Protein AF-A0A3D1M0S9-F1 (afdb_monomer_lite)

Foldseek 3Di:
DDDADPLRDDQVLLVVLVVCCCVVDDVPDDLPPPFQWDQFPQWRKIWHWDWDADPNFTKIFIDIDDDDPDVLVQLQQLLVQCVVRRVWDDPDSRMTGHPSRDDDVVSSSSSNVRSRCVPVVVVVVVVVVVVPDPPPPPPPPPDD

Sequence (144 aa):
NQAKFDCGLIHNRPVRFLLSQAVGKDPEYTTSAASMEIKDSKSDLLIRAEGIDKDNIRCYQISATGEARNPAMRLRMIVAGFSKYGEMDKIGDQEVAFECRRNHDGLLRILLPYSRNVSSVETMMQAESMRGQMTTSTLGFSQT

Structure (mmCIF, N/CA/C/O backbone):
data_AF-A0A3D1M0S9-F1
#
_entry.id   AF-A0A3D1M0S9-F1
#
loop_
_atom_site.group_PDB
_atom_site.id
_atom_site.type_symbol
_atom_site.label_atom_id
_atom_site.label_alt_id
_atom_site.label_comp_id
_atom_site.label_asym_id
_atom_site.label_entity_id
_atom_site.label_seq_id
_atom_site.pdbx_PDB_ins_code
_atom_site.Cartn_x
_atom_site.Cartn_y
_atom_site.Cartn_z
_atom_site.occupancy
_atom_site.B_iso_or_equiv
_atom_site.auth_seq_id
_atom_site.auth_comp_id
_atom_site.auth_asym_id
_atom_site.auth_atom_id
_atom_site.pdbx_PDB_model_num
ATOM 1 N N . ASN A 1 1 ? 12.421 8.212 -25.528 1.00 48.97 1 ASN A N 1
ATOM 2 C CA . ASN A 1 1 ? 12.829 7.618 -24.237 1.00 48.97 1 ASN A CA 1
ATOM 3 C C . ASN A 1 1 ? 11.635 7.548 -23.307 1.00 48.97 1 ASN A C 1
ATOM 5 O O . ASN A 1 1 ? 11.207 8.579 -22.814 1.00 48.97 1 ASN A O 1
ATOM 9 N N . GLN A 1 2 ? 11.054 6.361 -23.133 1.00 62.84 2 GLN A N 1
ATOM 10 C CA . GLN A 1 2 ? 10.029 6.105 -22.117 1.00 62.84 2 GLN A CA 1
ATOM 11 C C . GLN A 1 2 ? 10.656 5.176 -21.079 1.00 62.84 2 GLN A C 1
ATOM 13 O O . GLN A 1 2 ? 11.217 4.150 -21.462 1.00 62.84 2 GLN A O 1
ATOM 18 N N . ALA A 1 3 ? 10.589 5.538 -19.799 1.00 70.06 3 ALA A N 1
ATOM 19 C CA . ALA A 1 3 ? 10.935 4.610 -18.731 1.00 70.06 3 ALA A CA 1
ATOM 20 C C . ALA A 1 3 ? 9.887 3.489 -18.715 1.00 70.06 3 ALA A C 1
ATOM 22 O O . ALA A 1 3 ? 8.686 3.760 -18.737 1.00 70.06 3 ALA A O 1
ATOM 23 N N . LYS A 1 4 ? 10.342 2.238 -18.727 1.00 70.25 4 LYS A N 1
ATOM 24 C CA . LYS A 1 4 ? 9.489 1.052 -18.632 1.00 70.25 4 LYS A CA 1
ATOM 25 C C . LYS A 1 4 ? 10.033 0.172 -17.523 1.00 70.25 4 LYS A C 1
ATOM 27 O O . LYS A 1 4 ? 11.247 0.051 -17.388 1.00 70.25 4 LYS A O 1
ATOM 32 N N . PHE A 1 5 ? 9.140 -0.426 -16.747 1.00 83.12 5 PHE A N 1
ATOM 33 C CA . PHE A 1 5 ? 9.527 -1.496 -15.840 1.00 83.12 5 PHE A CA 1
ATOM 34 C C . PHE A 1 5 ? 9.788 -2.778 -16.637 1.00 83.12 5 PHE A C 1
ATOM 36 O O . PHE A 1 5 ? 9.270 -2.944 -17.744 1.00 83.12 5 PHE A O 1
ATOM 43 N N . ASP A 1 6 ? 10.511 -3.727 -16.042 1.00 82.81 6 ASP A N 1
ATOM 44 C CA . ASP A 1 6 ? 10.791 -5.039 -16.649 1.00 82.81 6 ASP A CA 1
ATOM 45 C C . ASP A 1 6 ? 9.514 -5.840 -16.958 1.00 82.81 6 ASP A C 1
ATOM 47 O O . ASP A 1 6 ? 9.507 -6.745 -17.795 1.00 82.81 6 ASP A O 1
ATOM 51 N N . CYS A 1 7 ? 8.402 -5.498 -16.297 1.00 87.19 7 CYS A N 1
ATOM 52 C CA . CYS A 1 7 ? 7.069 -6.033 -16.571 1.00 87.19 7 CYS A CA 1
ATOM 53 C C . CYS A 1 7 ? 6.434 -5.510 -17.871 1.00 87.19 7 CYS A C 1
ATOM 55 O O . CYS A 1 7 ? 5.410 -6.038 -18.293 1.00 87.19 7 CYS A O 1
ATOM 57 N N . GLY A 1 8 ? 7.024 -4.497 -18.511 1.00 83.19 8 GLY A N 1
ATOM 58 C CA . GLY A 1 8 ? 6.516 -3.859 -19.726 1.00 83.19 8 GLY A CA 1
ATOM 59 C C . GLY A 1 8 ? 5.432 -2.802 -19.489 1.00 83.19 8 GLY A C 1
ATOM 60 O O . GLY A 1 8 ? 5.095 -2.075 -20.425 1.00 83.19 8 GLY A O 1
ATOM 61 N N . LEU A 1 9 ? 4.922 -2.672 -18.259 1.00 84.50 9 LEU A N 1
ATOM 62 C CA . LEU A 1 9 ? 3.958 -1.644 -17.859 1.00 84.50 9 LEU A CA 1
ATOM 63 C C . LEU A 1 9 ? 4.662 -0.440 -17.223 1.00 84.50 9 LEU A C 1
ATOM 65 O O . LEU A 1 9 ? 5.793 -0.537 -16.756 1.00 84.50 9 LEU A O 1
ATOM 69 N N . ILE A 1 10 ? 3.983 0.710 -17.214 1.00 83.94 10 ILE A N 1
ATOM 70 C CA . ILE A 1 10 ? 4.481 1.944 -16.585 1.00 83.94 10 ILE A CA 1
ATOM 71 C C . ILE A 1 10 ? 3.996 2.072 -15.137 1.00 83.94 10 ILE A C 1
ATOM 73 O O . ILE A 1 10 ? 4.678 2.706 -14.350 1.00 83.94 10 ILE A O 1
ATOM 77 N N . HIS A 1 11 ? 2.849 1.488 -14.765 1.00 87.81 11 HIS A N 1
ATOM 78 C CA . HIS A 1 11 ? 2.207 1.726 -13.460 1.00 87.81 11 HIS A CA 1
ATOM 79 C C . HIS A 1 11 ? 1.993 3.231 -13.203 1.00 87.81 11 HIS A C 1
ATOM 81 O O . HIS A 1 11 ? 2.621 3.840 -12.333 1.00 87.81 11 HIS A O 1
ATOM 87 N N . ASN A 1 12 ? 1.130 3.854 -14.015 1.00 85.94 12 ASN A N 1
ATOM 88 C CA . ASN A 1 12 ? 1.024 5.312 -14.135 1.00 85.94 12 ASN A CA 1
ATOM 89 C C . ASN A 1 12 ? 0.761 6.011 -12.796 1.00 85.94 12 ASN A C 1
ATOM 91 O O . ASN A 1 12 ? 1.433 6.997 -12.486 1.00 85.94 12 ASN A O 1
ATOM 95 N N . ARG A 1 13 ? -0.198 5.534 -11.991 1.00 86.56 13 ARG A N 1
ATOM 96 C CA . ARG A 1 13 ? -0.470 6.149 -10.680 1.00 86.56 13 ARG A CA 1
ATOM 97 C C . ARG A 1 13 ? 0.685 5.966 -9.691 1.00 86.56 13 ARG A C 1
ATOM 99 O O . ARG A 1 13 ? 1.132 6.988 -9.170 1.00 86.56 13 ARG A O 1
ATOM 106 N N . PRO A 1 14 ? 1.227 4.752 -9.461 1.00 87.44 14 PRO A N 1
ATOM 107 C CA . PRO A 1 14 ? 2.425 4.578 -8.636 1.00 87.44 14 PRO A CA 1
ATOM 108 C C . PRO A 1 14 ? 3.601 5.476 -9.042 1.00 87.44 14 PRO A C 1
ATOM 110 O O . PRO A 1 14 ? 4.232 6.093 -8.183 1.00 87.44 14 PRO A O 1
ATOM 113 N N . VAL A 1 15 ? 3.857 5.627 -10.345 1.00 87.94 15 VAL A N 1
ATOM 114 C CA . VAL A 1 15 ? 4.929 6.498 -10.853 1.00 87.94 15 VAL A CA 1
ATOM 115 C C . VAL A 1 15 ? 4.661 7.975 -10.574 1.00 87.94 15 VAL A C 1
ATOM 117 O O . VAL A 1 15 ? 5.596 8.706 -10.255 1.00 87.94 15 VAL A O 1
ATOM 120 N N . ARG A 1 16 ? 3.408 8.440 -10.619 1.00 86.31 16 ARG A N 1
ATOM 121 C CA . ARG A 1 16 ? 3.082 9.824 -10.226 1.00 86.31 16 ARG A CA 1
ATOM 122 C C . ARG A 1 16 ? 3.432 10.100 -8.768 1.00 86.31 16 ARG A C 1
ATOM 124 O O . ARG A 1 16 ? 3.987 11.155 -8.477 1.00 86.31 16 ARG A O 1
ATOM 131 N N . PHE A 1 17 ? 3.169 9.152 -7.868 1.00 85.62 17 PHE A N 1
ATOM 132 C CA . PHE A 1 17 ? 3.570 9.286 -6.466 1.00 85.62 17 PHE A CA 1
ATOM 133 C C . PHE A 1 17 ? 5.089 9.308 -6.304 1.00 85.62 17 PHE A C 1
ATOM 135 O O . PHE A 1 17 ? 5.600 10.149 -5.568 1.00 85.62 17 PHE A O 1
ATOM 142 N N . LEU A 1 18 ? 5.809 8.448 -7.030 1.00 84.69 18 LEU A N 1
ATOM 143 C CA . LEU A 1 18 ? 7.273 8.470 -7.062 1.00 84.69 18 LEU A CA 1
ATOM 144 C C . LEU A 1 18 ? 7.804 9.838 -7.512 1.00 84.69 18 LEU A C 1
ATOM 146 O O . LEU A 1 18 ? 8.663 10.410 -6.849 1.00 84.69 18 LEU A O 1
ATOM 150 N N . LEU A 1 19 ? 7.269 10.381 -8.609 1.00 84.75 19 LEU A N 1
ATOM 151 C CA . LEU A 1 19 ? 7.673 11.686 -9.132 1.00 84.75 19 LEU A CA 1
ATOM 152 C C . LEU A 1 19 ? 7.362 12.811 -8.141 1.00 84.75 19 LEU A C 1
ATOM 154 O O . LEU A 1 19 ? 8.228 13.641 -7.890 1.00 84.75 19 LEU A O 1
ATOM 158 N N . SER A 1 20 ? 6.169 12.812 -7.538 1.00 83.69 20 SER A N 1
ATOM 159 C CA . SER A 1 20 ? 5.763 13.801 -6.529 1.00 83.69 20 SER A CA 1
ATOM 160 C C . SER A 1 20 ? 6.691 13.780 -5.306 1.00 83.69 20 SER A C 1
ATOM 162 O O . SER A 1 20 ? 7.095 14.835 -4.816 1.00 83.69 20 SER A O 1
ATOM 164 N N . GLN A 1 21 ? 7.113 12.591 -4.851 1.00 81.06 21 GLN A N 1
ATOM 165 C CA . GLN A 1 21 ? 8.134 12.474 -3.805 1.00 81.06 21 GLN A CA 1
ATOM 166 C C . GLN A 1 21 ? 9.490 13.004 -4.273 1.00 81.06 21 GLN A C 1
ATOM 168 O O . GLN A 1 21 ? 10.091 13.798 -3.560 1.00 81.06 21 GLN A O 1
ATOM 173 N N . ALA A 1 22 ? 9.948 12.618 -5.464 1.00 81.44 22 ALA A N 1
ATOM 174 C CA . ALA A 1 22 ? 11.261 13.001 -5.978 1.00 81.44 22 ALA A CA 1
ATOM 175 C C . ALA A 1 22 ? 11.423 14.517 -6.179 1.00 81.44 22 ALA A C 1
ATOM 177 O O . ALA A 1 22 ? 12.512 15.041 -5.975 1.00 81.44 22 ALA A O 1
ATOM 178 N N . VAL A 1 23 ? 10.359 15.228 -6.568 1.00 84.31 23 VAL A N 1
ATOM 179 C CA . VAL A 1 23 ? 10.407 16.689 -6.776 1.00 84.31 23 VAL A CA 1
ATOM 180 C C . VAL A 1 23 ? 10.044 17.494 -5.529 1.00 84.31 23 VAL A C 1
ATOM 182 O O . VAL A 1 23 ? 10.396 18.665 -5.433 1.00 84.31 23 VAL A O 1
ATOM 185 N N . GLY A 1 24 ? 9.281 16.901 -4.607 1.00 80.62 24 GLY A N 1
ATOM 186 C CA . GLY A 1 24 ? 8.728 17.597 -3.445 1.00 80.62 24 GLY A CA 1
ATOM 187 C C . GLY A 1 24 ? 9.454 17.326 -2.128 1.00 80.62 24 GLY A C 1
ATOM 188 O O . GLY A 1 24 ? 9.145 17.976 -1.129 1.00 80.62 24 GLY A O 1
ATOM 189 N N . LYS A 1 25 ? 10.362 16.348 -2.085 1.00 81.44 25 LYS A N 1
ATOM 190 C CA . LYS A 1 25 ? 11.137 15.986 -0.892 1.00 81.44 25 LYS A CA 1
ATOM 191 C C . LYS A 1 25 ? 12.595 16.406 -1.038 1.00 81.44 25 LYS A C 1
ATOM 193 O O . LYS A 1 25 ? 13.075 16.656 -2.137 1.00 81.44 25 LYS A O 1
ATOM 198 N N . ASP A 1 26 ? 13.268 16.493 0.106 1.00 82.31 26 ASP A N 1
ATOM 199 C CA . ASP A 1 26 ? 14.708 16.726 0.172 1.00 82.31 26 ASP A CA 1
ATOM 200 C C . ASP A 1 26 ? 15.465 15.645 -0.634 1.00 82.31 26 ASP A C 1
ATOM 202 O O . ASP A 1 26 ? 15.044 14.488 -0.596 1.00 82.31 26 ASP A O 1
ATOM 206 N N . PRO A 1 27 ? 16.548 15.961 -1.364 1.00 75.50 27 PRO A N 1
ATOM 207 C CA . PRO A 1 27 ? 17.335 14.960 -2.090 1.00 75.50 27 PRO A CA 1
ATOM 208 C C . PRO A 1 27 ? 17.892 13.829 -1.212 1.00 75.50 27 PRO A C 1
ATOM 210 O O . PRO A 1 27 ? 18.079 12.716 -1.702 1.00 75.50 27 PRO A O 1
ATOM 213 N N . GLU A 1 28 ? 18.127 14.086 0.078 1.00 78.56 28 GLU A N 1
ATOM 214 C CA . GLU A 1 28 ? 18.543 13.076 1.060 1.00 78.56 28 GLU A CA 1
ATOM 215 C C . GLU A 1 28 ? 17.352 12.323 1.678 1.00 78.56 28 GLU A C 1
ATOM 217 O O . GLU A 1 28 ? 17.529 11.441 2.525 1.00 78.56 28 GLU A O 1
ATOM 222 N N . TYR A 1 29 ? 16.119 12.629 1.257 1.00 71.38 29 TYR A N 1
ATOM 223 C CA . TYR A 1 29 ? 14.929 11.911 1.691 1.00 71.38 29 TYR A CA 1
ATOM 224 C C . TYR A 1 29 ? 14.990 10.461 1.224 1.00 71.38 29 TYR A C 1
ATOM 226 O O . TYR A 1 29 ? 14.705 10.115 0.076 1.00 71.38 29 TYR A O 1
ATOM 234 N N . THR A 1 30 ? 15.295 9.581 2.167 1.00 64.00 30 THR A N 1
ATOM 235 C CA . THR A 1 30 ? 15.119 8.149 1.980 1.00 64.00 30 THR A CA 1
ATOM 236 C C . THR A 1 30 ? 13.717 7.768 2.432 1.00 64.00 30 THR A C 1
ATOM 238 O O . THR A 1 30 ? 13.200 8.244 3.448 1.00 64.00 30 THR A O 1
ATOM 241 N N . THR A 1 31 ? 13.065 6.889 1.675 1.00 61.12 31 THR A N 1
ATOM 242 C CA . THR A 1 31 ? 11.872 6.233 2.201 1.00 61.12 31 THR A CA 1
ATOM 243 C C . THR A 1 31 ? 12.322 5.371 3.379 1.00 61.12 31 THR A C 1
ATOM 245 O O . THR A 1 31 ? 13.053 4.402 3.202 1.00 61.12 31 THR A O 1
ATOM 248 N N . SER A 1 32 ? 11.869 5.700 4.594 1.00 55.75 32 SER A N 1
ATOM 249 C CA . SER A 1 32 ? 12.171 4.921 5.809 1.00 55.75 32 SER A CA 1
ATOM 250 C C . SER A 1 32 ? 11.659 3.473 5.741 1.00 55.75 32 SER A C 1
ATOM 252 O O . SER A 1 32 ? 11.934 2.669 6.624 1.00 55.75 32 SER A O 1
ATOM 254 N N . ALA A 1 33 ? 10.912 3.139 4.685 1.00 55.81 33 ALA A N 1
ATOM 255 C CA . ALA A 1 33 ? 10.354 1.834 4.384 1.00 55.81 33 ALA A CA 1
ATOM 256 C C . ALA A 1 33 ? 11.396 0.852 3.803 1.00 55.81 33 ALA A C 1
ATOM 258 O O . ALA A 1 33 ? 11.125 0.152 2.824 1.00 55.81 33 ALA A O 1
ATOM 259 N N . ALA A 1 34 ? 12.600 0.782 4.385 1.00 57.75 34 ALA A N 1
ATOM 260 C CA . ALA A 1 34 ? 13.503 -0.341 4.115 1.00 57.75 34 ALA A CA 1
ATOM 261 C C . ALA A 1 34 ? 12.805 -1.669 4.477 1.00 57.75 34 ALA A C 1
ATOM 263 O O . ALA A 1 34 ? 12.866 -2.640 3.720 1.00 57.75 34 ALA A O 1
ATOM 264 N N . SER A 1 35 ? 12.045 -1.660 5.577 1.00 67.50 35 SER A N 1
ATOM 265 C CA . SER A 1 35 ? 10.961 -2.597 5.862 1.00 67.50 35 SER A CA 1
ATOM 266 C C . SER A 1 35 ? 9.663 -2.111 5.204 1.00 67.50 35 SER A C 1
ATO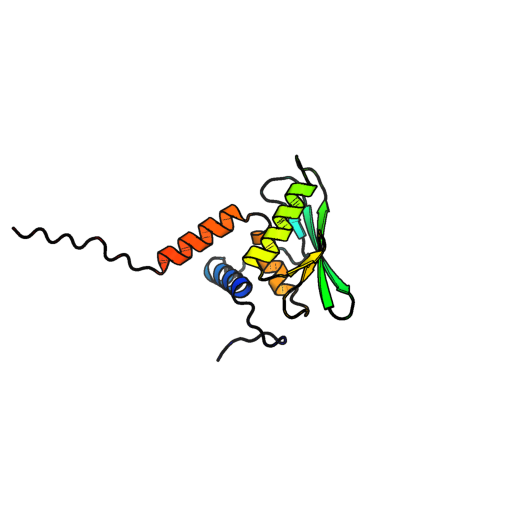M 268 O O . SER A 1 35 ? 9.358 -0.922 5.210 1.00 67.50 35 SER A O 1
ATOM 270 N N . MET A 1 36 ? 8.865 -3.015 4.629 1.00 88.38 36 MET A N 1
ATOM 271 C CA . MET A 1 36 ? 7.519 -2.701 4.121 1.00 88.38 36 MET A CA 1
ATOM 272 C C . MET A 1 36 ? 6.535 -2.496 5.289 1.00 88.38 36 MET A C 1
ATOM 274 O O . MET A 1 36 ? 5.538 -3.198 5.416 1.00 88.38 36 MET A O 1
ATOM 278 N N . GLU A 1 37 ? 6.847 -1.562 6.182 1.00 91.06 37 GLU A N 1
ATOM 279 C CA . GLU A 1 37 ? 6.135 -1.328 7.430 1.00 91.06 37 GLU A CA 1
ATOM 280 C C . GLU A 1 37 ? 5.998 0.173 7.709 1.00 91.06 37 GLU A C 1
ATOM 282 O O . GLU A 1 37 ? 6.905 0.962 7.432 1.00 91.06 37 GLU A O 1
ATOM 287 N N . ILE A 1 38 ? 4.844 0.593 8.231 1.00 90.56 38 ILE A N 1
ATOM 288 C CA . ILE A 1 38 ? 4.577 1.989 8.577 1.00 90.56 38 ILE A CA 1
ATOM 289 C C . ILE A 1 38 ? 3.555 2.104 9.713 1.00 90.56 38 ILE A C 1
ATOM 291 O O . ILE A 1 38 ? 2.562 1.379 9.747 1.00 90.56 38 ILE A O 1
ATOM 295 N N . LYS A 1 39 ? 3.739 3.075 10.616 1.00 91.19 39 LYS A N 1
ATOM 296 C CA . LYS A 1 39 ? 2.697 3.445 11.588 1.00 91.19 39 LYS A CA 1
ATOM 297 C C . LYS A 1 39 ? 1.475 4.015 10.862 1.00 91.19 39 LYS A C 1
ATOM 299 O O . LYS A 1 39 ? 1.617 4.763 9.896 1.00 91.19 39 LYS A O 1
ATOM 304 N N . ASP A 1 40 ? 0.271 3.718 11.317 1.00 91.56 40 ASP A N 1
ATOM 305 C CA . ASP A 1 40 ? -0.938 4.327 10.790 1.00 91.56 40 ASP A CA 1
ATOM 306 C C . ASP A 1 40 ? -1.021 5.826 11.136 1.00 91.56 40 ASP A C 1
ATOM 308 O O . ASP A 1 40 ? -0.517 6.291 12.153 1.00 91.56 40 ASP A O 1
ATOM 312 N N . SER A 1 41 ? -1.664 6.616 10.276 1.00 87.56 41 SER A N 1
ATOM 313 C CA . SER A 1 41 ? -1.810 8.061 10.499 1.00 87.56 41 SER A CA 1
ATOM 314 C C . SER A 1 41 ? -3.011 8.429 11.375 1.00 87.56 41 SER A C 1
ATOM 316 O O . SER A 1 41 ? -3.156 9.595 11.729 1.00 87.56 41 SER A O 1
ATOM 318 N N . LYS A 1 42 ? -3.925 7.486 11.645 1.00 87.06 42 LYS A N 1
ATOM 319 C CA . LYS A 1 42 ? -5.197 7.728 12.355 1.00 87.06 42 LYS A CA 1
ATOM 320 C C . LYS A 1 42 ? -5.406 6.788 13.553 1.00 87.06 42 LYS A C 1
ATOM 322 O O . LYS A 1 42 ? -6.475 6.814 14.155 1.00 87.06 42 LYS A O 1
ATOM 327 N N . SER A 1 43 ? -4.429 5.939 13.862 1.00 90.06 43 SER A N 1
ATOM 328 C CA . SER A 1 43 ? -4.459 4.971 14.962 1.00 90.06 43 SER A CA 1
ATOM 329 C C . SER A 1 43 ? -3.039 4.546 15.341 1.00 90.06 43 SER A C 1
ATOM 331 O O . SER A 1 43 ? -2.082 4.925 14.664 1.00 90.06 43 SER A O 1
ATOM 333 N N . ASP A 1 44 ? -2.907 3.736 16.390 1.00 92.81 44 ASP A N 1
ATOM 334 C CA . ASP A 1 44 ? -1.630 3.157 16.815 1.00 92.81 44 ASP A CA 1
ATOM 335 C C . ASP A 1 44 ? -1.329 1.813 16.138 1.00 92.81 44 ASP A C 1
ATOM 337 O O . ASP A 1 44 ? -0.471 1.057 16.588 1.00 92.81 44 ASP A O 1
ATOM 341 N N . LEU A 1 45 ? -2.004 1.524 15.022 1.00 93.69 45 LEU A N 1
ATOM 342 C CA . LEU A 1 45 ? -1.694 0.357 14.211 1.00 93.69 45 LEU A CA 1
ATOM 343 C C . LEU A 1 45 ? -0.335 0.508 13.528 1.00 93.69 45 LEU A C 1
ATOM 345 O O . LEU A 1 45 ? -0.025 1.542 12.939 1.00 93.69 45 LEU A O 1
ATOM 349 N N . LEU A 1 46 ? 0.435 -0.567 13.534 1.00 93.56 46 LEU A N 1
ATOM 350 C CA . LEU A 1 46 ? 1.599 -0.777 12.695 1.00 93.56 46 LEU A CA 1
ATOM 351 C C . LEU A 1 46 ? 1.163 -1.617 11.496 1.00 93.56 46 LEU A C 1
ATOM 353 O O . LEU A 1 46 ? 0.730 -2.757 11.646 1.00 93.56 46 LEU A O 1
ATOM 357 N N . ILE A 1 47 ? 1.210 -1.022 10.310 1.00 93.50 47 ILE A N 1
ATOM 358 C CA . ILE A 1 47 ? 0.788 -1.643 9.056 1.00 93.50 47 ILE A CA 1
ATOM 359 C C . ILE A 1 47 ? 2.016 -2.264 8.413 1.00 93.50 47 ILE A C 1
ATOM 361 O O . ILE A 1 47 ? 2.999 -1.561 8.185 1.00 93.50 47 ILE A O 1
ATOM 365 N N . ARG A 1 48 ? 1.935 -3.541 8.052 1.00 94.00 48 ARG A N 1
ATOM 366 C CA . ARG A 1 48 ? 2.995 -4.263 7.354 1.00 94.00 48 ARG A CA 1
ATOM 367 C C . ARG A 1 48 ? 2.468 -4.856 6.057 1.00 94.00 48 ARG A C 1
ATOM 369 O O . ARG A 1 48 ? 1.367 -5.397 6.020 1.00 94.00 48 ARG A O 1
ATOM 376 N N . ALA A 1 49 ? 3.261 -4.762 5.001 1.00 94.25 49 ALA A N 1
ATOM 377 C CA . ALA A 1 49 ? 3.037 -5.462 3.751 1.00 94.25 49 ALA A CA 1
ATOM 378 C C . ALA A 1 49 ? 4.136 -6.511 3.552 1.00 94.25 49 ALA A C 1
ATOM 380 O O . ALA A 1 49 ? 5.310 -6.250 3.803 1.00 94.25 49 ALA A O 1
ATOM 381 N N . GLU A 1 50 ? 3.765 -7.706 3.118 1.00 94.12 50 GLU A N 1
ATOM 382 C CA . GLU A 1 50 ? 4.698 -8.801 2.876 1.00 94.12 50 GLU A CA 1
ATOM 383 C C . GLU A 1 50 ? 4.454 -9.395 1.495 1.00 94.12 50 GLU A C 1
ATOM 385 O O . GLU A 1 50 ? 3.328 -9.754 1.157 1.00 94.12 50 GLU A O 1
ATOM 390 N N . GLY A 1 51 ? 5.511 -9.462 0.684 1.00 93.50 51 GLY A N 1
ATOM 391 C CA . GLY A 1 51 ? 5.446 -10.065 -0.639 1.00 93.50 51 GLY A CA 1
ATOM 392 C C . GLY A 1 51 ? 5.434 -11.588 -0.539 1.00 93.50 51 GLY A C 1
ATOM 393 O O . GLY A 1 51 ? 6.387 -12.182 -0.041 1.00 93.50 51 GLY A O 1
ATOM 394 N N . ILE A 1 52 ? 4.375 -12.197 -1.052 1.00 94.06 52 ILE A N 1
ATOM 395 C CA . ILE A 1 52 ? 4.124 -13.636 -1.071 1.00 94.06 52 ILE A CA 1
ATOM 396 C C . ILE A 1 52 ? 3.940 -14.107 -2.516 1.00 94.06 52 ILE A C 1
ATOM 398 O O . ILE A 1 52 ? 3.307 -13.432 -3.329 1.00 94.06 52 ILE A O 1
ATOM 402 N N . ASP A 1 53 ? 4.494 -15.272 -2.840 1.00 93.38 53 ASP A N 1
ATOM 403 C CA . ASP A 1 53 ? 4.300 -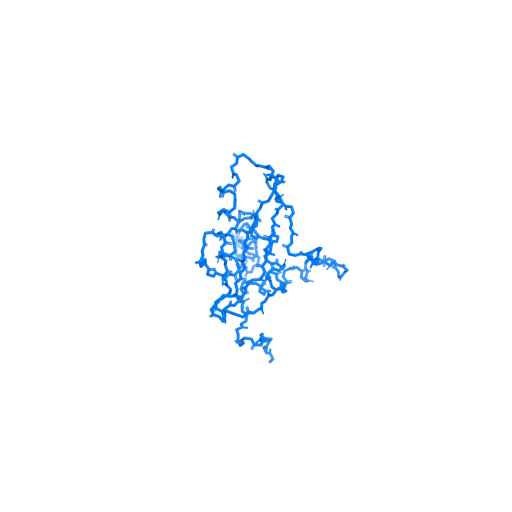15.907 -4.144 1.00 93.38 53 ASP A CA 1
ATOM 404 C C . ASP A 1 53 ? 3.182 -16.949 -4.026 1.00 93.38 53 ASP A C 1
ATOM 406 O O . ASP A 1 53 ? 3.268 -17.874 -3.217 1.00 93.38 53 ASP A O 1
ATOM 410 N N . LYS A 1 54 ? 2.120 -16.790 -4.820 1.00 90.25 54 LYS A N 1
ATOM 411 C CA . LYS A 1 54 ? 0.986 -17.723 -4.905 1.00 90.25 54 LYS A CA 1
ATOM 412 C C . LYS A 1 54 ? 0.704 -18.021 -6.367 1.00 90.25 54 LYS A C 1
ATOM 414 O O . LYS A 1 54 ? 0.553 -17.086 -7.140 1.00 90.25 54 LYS A O 1
ATOM 419 N N . ASP A 1 55 ? 0.639 -19.292 -6.756 1.00 88.12 55 ASP A N 1
ATOM 420 C CA . ASP A 1 55 ? 0.271 -19.706 -8.121 1.00 88.12 55 ASP A CA 1
ATOM 421 C C . ASP A 1 55 ? 1.044 -18.959 -9.235 1.00 88.12 55 ASP A C 1
ATOM 423 O O . ASP A 1 55 ? 0.462 -18.486 -10.210 1.00 88.12 55 ASP A O 1
ATOM 427 N N . ASN A 1 56 ? 2.370 -18.813 -9.081 1.00 87.88 56 ASN A N 1
ATOM 428 C CA . ASN A 1 56 ? 3.254 -18.035 -9.973 1.00 87.88 56 ASN A CA 1
ATOM 429 C C . ASN A 1 56 ? 2.938 -16.528 -10.084 1.00 87.88 56 ASN A C 1
ATOM 431 O O . ASN A 1 56 ? 3.421 -15.849 -10.992 1.00 87.88 56 ASN A O 1
ATOM 435 N N . ILE A 1 57 ? 2.161 -15.983 -9.154 1.00 91.56 57 ILE A N 1
ATOM 436 C CA . ILE A 1 57 ? 1.825 -14.565 -9.057 1.00 91.56 57 ILE A CA 1
ATOM 437 C C . ILE A 1 57 ? 2.484 -13.988 -7.807 1.00 91.56 57 ILE A C 1
ATOM 439 O O . ILE A 1 57 ? 2.355 -14.536 -6.709 1.00 91.56 57 ILE A O 1
ATOM 443 N N . ARG A 1 58 ? 3.127 -12.826 -7.957 1.00 94.38 58 ARG A N 1
ATOM 444 C CA . ARG A 1 58 ? 3.533 -12.020 -6.807 1.00 94.38 58 ARG A CA 1
ATOM 445 C C . ARG A 1 58 ? 2.325 -11.272 -6.259 1.00 94.38 58 ARG A C 1
ATOM 447 O O . ARG A 1 58 ? 1.705 -10.473 -6.966 1.00 94.38 58 ARG A O 1
ATOM 454 N N . CYS A 1 59 ? 2.031 -11.492 -4.989 1.00 95.19 59 CYS A N 1
ATOM 455 C CA . CYS A 1 59 ? 1.013 -10.768 -4.246 1.00 95.19 59 CYS A CA 1
ATOM 456 C C . CYS A 1 59 ? 1.571 -10.208 -2.940 1.00 95.19 59 CYS A C 1
ATOM 458 O O . CYS A 1 59 ? 2.688 -10.518 -2.535 1.00 95.19 59 CYS A O 1
ATOM 460 N N . TYR A 1 60 ? 0.805 -9.327 -2.312 1.00 95.94 60 TYR A N 1
ATOM 461 C CA . TYR A 1 60 ? 1.194 -8.627 -1.100 1.00 95.94 60 TYR A CA 1
ATOM 462 C C . TYR A 1 60 ? 0.125 -8.812 -0.035 1.00 95.94 60 TYR A C 1
ATOM 464 O O . TYR A 1 60 ? -1.004 -8.340 -0.190 1.00 95.94 60 TYR A O 1
ATOM 472 N N . GLN A 1 61 ? 0.502 -9.483 1.048 1.00 96.00 61 GLN A N 1
ATOM 473 C CA . GLN A 1 61 ? -0.308 -9.632 2.248 1.00 96.00 61 GLN A CA 1
ATOM 474 C C . GLN A 1 61 ? -0.172 -8.371 3.101 1.00 96.00 61 GLN A C 1
ATOM 476 O O . GLN A 1 61 ? 0.935 -7.987 3.474 1.00 96.00 61 GLN A O 1
ATOM 481 N N . ILE A 1 62 ? -1.292 -7.745 3.442 1.00 95.88 62 ILE A N 1
ATOM 482 C CA . ILE A 1 62 ? -1.360 -6.557 4.289 1.00 95.88 62 ILE A CA 1
ATOM 483 C C . ILE A 1 62 ? -1.837 -6.975 5.674 1.00 95.88 62 ILE A C 1
ATOM 485 O O . ILE A 1 62 ? -2.944 -7.480 5.836 1.00 95.88 62 ILE A O 1
ATOM 489 N N . SER A 1 63 ? -1.024 -6.730 6.691 1.00 94.31 63 SER A N 1
ATOM 490 C CA . SER A 1 63 ? -1.368 -6.974 8.088 1.00 94.31 63 SER A CA 1
ATOM 491 C C . SER A 1 63 ? -1.288 -5.683 8.897 1.00 94.31 63 SER A C 1
ATOM 493 O O . SER A 1 63 ? -0.643 -4.709 8.503 1.00 94.31 63 SER A O 1
ATOM 495 N N . ALA A 1 64 ? -1.993 -5.659 10.025 1.00 93.12 64 ALA A N 1
ATOM 496 C CA . ALA A 1 64 ? -1.931 -4.562 10.978 1.00 93.12 64 ALA A CA 1
ATOM 497 C C . ALA A 1 64 ? -1.889 -5.115 12.405 1.00 93.12 64 ALA A C 1
ATOM 499 O O . ALA A 1 64 ? -2.709 -5.962 12.761 1.00 93.12 64 ALA A O 1
ATOM 500 N N . THR A 1 65 ? -0.953 -4.627 13.214 1.00 92.94 65 THR A N 1
ATOM 501 C CA . THR A 1 65 ? -0.797 -4.981 14.634 1.00 92.94 65 THR A CA 1
ATOM 502 C C . THR A 1 65 ? -0.907 -3.731 15.505 1.00 92.94 65 THR A C 1
ATOM 504 O O . THR A 1 65 ? -0.608 -2.635 15.045 1.00 92.94 65 THR A O 1
ATOM 507 N N . GLY A 1 66 ? -1.361 -3.863 16.754 1.00 92.44 66 GLY A N 1
ATOM 508 C CA . GLY A 1 66 ? -1.559 -2.732 17.673 1.00 92.44 66 GLY A CA 1
ATOM 509 C C . GLY A 1 66 ? -3.031 -2.380 17.899 1.00 92.44 66 GLY A C 1
ATOM 510 O O . GLY A 1 66 ? -3.919 -3.204 17.671 1.00 92.44 66 GLY A O 1
ATOM 511 N N . GLU A 1 67 ? -3.290 -1.153 18.355 1.00 88.56 67 GLU A N 1
ATOM 512 C CA . GLU A 1 67 ? -4.616 -0.731 18.818 1.00 88.56 67 GLU A CA 1
ATOM 513 C C . GLU A 1 67 ? -5.305 0.268 17.876 1.00 88.56 67 GLU A C 1
ATOM 515 O O . GLU A 1 67 ? -4.729 1.249 17.399 1.00 88.56 67 GLU A O 1
ATOM 520 N N . ALA A 1 68 ? -6.596 0.033 17.636 1.00 91.75 68 ALA A N 1
ATOM 521 C CA . ALA A 1 68 ? -7.495 0.974 16.980 1.00 91.75 68 ALA A CA 1
ATOM 522 C C . ALA A 1 68 ? -8.935 0.742 17.441 1.00 91.75 68 ALA A C 1
ATOM 524 O O . ALA A 1 68 ? -9.311 -0.368 17.809 1.00 91.75 68 ALA A O 1
ATOM 525 N N . ARG A 1 69 ? -9.787 1.766 17.307 1.00 89.00 69 ARG A N 1
ATOM 526 C CA . ARG A 1 69 ? -11.229 1.661 17.601 1.00 89.00 69 ARG A CA 1
ATOM 527 C C . ARG A 1 69 ? -11.934 0.567 16.785 1.00 89.00 69 ARG A C 1
ATOM 529 O O . ARG A 1 69 ? -12.879 -0.044 17.266 1.00 89.00 69 ARG A O 1
ATOM 536 N N . ASN A 1 70 ? -11.514 0.355 15.535 1.00 92.31 70 ASN A N 1
ATOM 537 C CA . ASN A 1 70 ? -12.012 -0.723 14.676 1.00 92.31 70 ASN A CA 1
ATOM 538 C C . ASN A 1 70 ? -10.906 -1.179 13.700 1.00 92.31 70 ASN A C 1
ATOM 540 O O . ASN A 1 70 ? -10.849 -0.686 12.566 1.00 92.31 70 ASN A O 1
ATOM 544 N N . PRO A 1 71 ? -10.013 -2.096 14.123 1.00 90.38 71 PRO A N 1
ATOM 545 C CA . PRO A 1 71 ? -8.855 -2.508 13.327 1.00 90.38 71 PRO A CA 1
ATOM 546 C C . PRO A 1 71 ? -9.244 -3.148 11.990 1.00 90.38 71 PRO A C 1
ATOM 548 O O . PRO A 1 71 ? -8.653 -2.838 10.959 1.00 90.38 71 PRO A O 1
ATOM 551 N N . ALA A 1 72 ? -10.297 -3.971 11.972 1.00 90.56 72 ALA A N 1
ATOM 552 C CA . ALA A 1 72 ? -10.759 -4.653 10.762 1.00 90.56 72 ALA A CA 1
ATOM 553 C C . ALA A 1 72 ? -11.306 -3.678 9.705 1.00 90.56 72 ALA A C 1
ATOM 555 O O . ALA A 1 72 ? -11.036 -3.814 8.511 1.00 90.56 72 ALA A O 1
ATOM 556 N N . MET A 1 73 ? -12.081 -2.669 10.117 1.00 91.19 73 MET A N 1
ATOM 557 C CA . MET A 1 73 ? -12.519 -1.604 9.207 1.00 91.19 73 MET A CA 1
ATOM 558 C C . MET A 1 73 ? -11.324 -0.789 8.710 1.00 91.19 73 MET A C 1
ATOM 560 O O . MET A 1 73 ? -11.228 -0.519 7.512 1.00 91.19 73 MET A O 1
ATOM 564 N N . ARG A 1 74 ? -10.380 -0.467 9.602 1.00 91.75 74 ARG A N 1
ATOM 565 C CA . ARG A 1 74 ? -9.191 0.303 9.242 1.00 91.75 74 ARG A CA 1
ATOM 566 C C . ARG A 1 74 ? -8.326 -0.417 8.208 1.00 91.75 74 ARG A C 1
ATOM 568 O O . ARG A 1 74 ? -7.954 0.198 7.211 1.00 91.75 74 ARG A O 1
ATOM 575 N N . LEU A 1 75 ? -8.086 -1.712 8.405 1.00 92.31 75 LEU A N 1
ATOM 57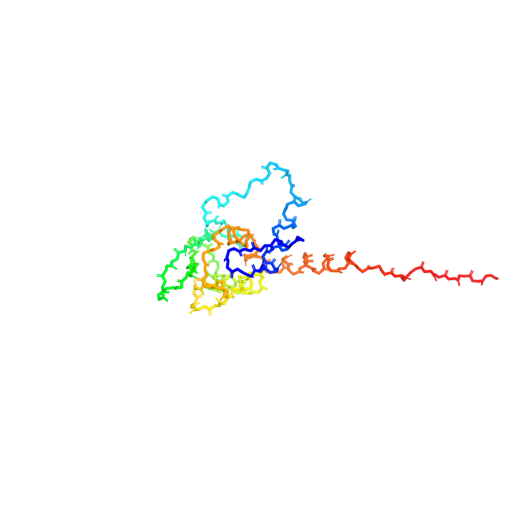6 C CA . LEU A 1 75 ? -7.353 -2.566 7.473 1.00 92.31 75 LEU A CA 1
ATOM 577 C C . LEU A 1 75 ? -8.041 -2.625 6.104 1.00 92.31 75 LEU A C 1
ATOM 579 O O . LEU A 1 75 ? -7.389 -2.414 5.085 1.00 92.31 75 LEU A O 1
ATOM 583 N N . ARG A 1 76 ? -9.372 -2.789 6.067 1.00 92.06 76 ARG A N 1
ATOM 584 C CA . ARG A 1 76 ? -10.145 -2.738 4.811 1.00 92.06 76 ARG A CA 1
ATOM 585 C C . ARG A 1 76 ? -9.982 -1.408 4.073 1.00 92.06 76 ARG A C 1
ATOM 587 O O . ARG A 1 76 ? -9.848 -1.409 2.853 1.00 92.06 76 ARG A O 1
ATOM 594 N N . MET A 1 77 ? -9.958 -0.280 4.788 1.00 91.19 77 MET A N 1
ATOM 595 C CA . MET A 1 77 ? -9.707 1.027 4.168 1.00 91.19 77 MET A CA 1
ATOM 596 C C . MET A 1 77 ? -8.292 1.146 3.592 1.00 91.19 77 MET A C 1
ATOM 598 O O . MET A 1 77 ? -8.123 1.755 2.540 1.00 91.19 77 MET A O 1
ATOM 602 N N . ILE A 1 78 ? -7.289 0.580 4.266 1.00 92.88 78 ILE A N 1
ATOM 603 C CA . ILE A 1 78 ? -5.897 0.577 3.793 1.00 92.88 78 ILE A CA 1
ATOM 604 C C . ILE A 1 78 ? -5.775 -0.260 2.512 1.00 92.88 78 ILE A C 1
ATOM 606 O O . ILE A 1 78 ? -5.233 0.221 1.518 1.00 92.88 78 ILE A O 1
ATOM 610 N N . VAL A 1 79 ? -6.354 -1.466 2.499 1.00 94.88 79 VAL A N 1
ATOM 611 C CA . VAL A 1 79 ? -6.425 -2.334 1.309 1.00 94.88 79 VAL A CA 1
ATOM 612 C C . VAL A 1 79 ? -7.116 -1.612 0.148 1.00 94.88 79 VAL A C 1
ATOM 614 O O . VAL A 1 79 ? -6.585 -1.569 -0.959 1.00 94.88 79 VAL A O 1
ATOM 617 N N . ALA A 1 80 ? -8.250 -0.951 0.401 1.00 91.94 80 ALA A N 1
ATOM 618 C CA . ALA A 1 80 ? -8.933 -0.150 -0.616 1.00 91.94 80 ALA A CA 1
ATOM 619 C C . ALA A 1 80 ? -8.077 1.029 -1.123 1.00 91.94 80 ALA A C 1
ATOM 621 O O . ALA A 1 80 ? -8.169 1.402 -2.294 1.00 91.94 80 ALA A O 1
ATOM 622 N N . GLY A 1 81 ? -7.224 1.603 -0.269 1.00 92.12 81 GLY A N 1
ATOM 623 C CA . GLY A 1 81 ? -6.256 2.630 -0.647 1.00 92.12 81 GLY A CA 1
ATOM 624 C C . GLY A 1 81 ? -5.232 2.132 -1.669 1.00 92.12 81 GLY A C 1
ATOM 625 O O . GLY A 1 81 ? -4.947 2.846 -2.633 1.00 92.12 81 GLY A O 1
ATOM 626 N N . PHE A 1 82 ? -4.739 0.898 -1.520 1.00 93.62 82 PHE A N 1
ATOM 627 C CA . PHE A 1 82 ? -3.865 0.271 -2.518 1.00 93.62 82 PHE A CA 1
ATOM 628 C C . PHE A 1 82 ? -4.563 0.082 -3.861 1.00 93.62 82 PHE A C 1
ATOM 630 O O . PHE A 1 82 ? -3.991 0.434 -4.888 1.00 93.62 82 PHE A O 1
ATOM 637 N N . SER A 1 83 ? -5.815 -0.373 -3.882 1.00 91.94 83 SER A N 1
ATOM 638 C CA . SER A 1 83 ? -6.545 -0.486 -5.148 1.00 91.94 83 SER A CA 1
ATOM 639 C C . SER A 1 83 ? -6.795 0.870 -5.802 1.00 91.94 83 SER A C 1
ATOM 641 O O . SER A 1 83 ? -6.584 1.038 -7.002 1.00 91.94 83 SER A O 1
ATOM 643 N N . LYS A 1 84 ? -7.185 1.877 -5.014 1.00 88.06 84 LYS A N 1
ATOM 644 C CA . LYS A 1 84 ? -7.551 3.193 -5.547 1.00 88.06 84 LYS A CA 1
ATOM 645 C C . LYS A 1 84 ? -6.362 3.976 -6.109 1.00 88.06 84 LYS A C 1
ATOM 647 O O . LYS A 1 84 ? -6.532 4.701 -7.089 1.00 88.06 84 LYS A O 1
ATOM 652 N N . TYR A 1 85 ? -5.183 3.858 -5.500 1.00 84.62 85 TYR A N 1
ATOM 653 C CA . TYR A 1 85 ? -4.018 4.688 -5.841 1.00 84.62 85 TYR A CA 1
ATOM 654 C C . TYR A 1 85 ? -2.817 3.900 -6.350 1.00 84.62 85 TYR A C 1
ATOM 656 O O . TYR A 1 85 ? -2.000 4.453 -7.077 1.00 84.62 85 TYR A O 1
ATOM 664 N N . GLY A 1 86 ? -2.715 2.627 -5.994 1.00 87.06 86 GLY A N 1
ATOM 665 C CA . GLY A 1 86 ? -1.660 1.739 -6.462 1.00 87.06 86 GLY A CA 1
ATOM 666 C C . GLY A 1 86 ? -1.955 1.051 -7.790 1.00 87.06 86 GLY A C 1
ATOM 667 O O . GLY A 1 86 ? -1.057 0.393 -8.299 1.00 87.06 86 GLY A O 1
ATOM 668 N N . GLU A 1 87 ? -3.173 1.182 -8.339 1.00 89.38 87 GLU A N 1
ATOM 669 C CA . GLU A 1 87 ? -3.633 0.376 -9.492 1.00 89.38 87 GLU A CA 1
ATOM 670 C C . GLU A 1 87 ? -3.458 -1.128 -9.216 1.00 89.38 87 GLU A C 1
ATOM 672 O O . GLU A 1 87 ? -2.958 -1.886 -10.044 1.00 89.38 87 GLU A O 1
ATOM 677 N N . MET A 1 88 ? -3.815 -1.543 -7.995 1.00 94.50 88 MET A N 1
ATOM 678 C CA . MET A 1 88 ? -3.667 -2.922 -7.534 1.00 94.50 88 MET A CA 1
ATOM 679 C C . MET A 1 88 ? -5.019 -3.633 -7.447 1.00 94.50 88 MET A C 1
ATOM 681 O O . MET A 1 88 ? -5.997 -3.094 -6.919 1.00 94.50 88 MET A O 1
ATOM 685 N N . ASP A 1 89 ? -5.049 -4.886 -7.876 1.00 94.88 89 ASP A N 1
ATOM 686 C CA . ASP A 1 89 ? -6.205 -5.760 -7.729 1.00 94.88 89 ASP A CA 1
ATOM 687 C C . ASP A 1 89 ? -6.304 -6.243 -6.282 1.00 94.88 89 ASP A C 1
ATOM 689 O O . ASP A 1 89 ? -5.322 -6.729 -5.716 1.00 94.88 89 ASP A O 1
ATOM 693 N N . LYS A 1 90 ? -7.499 -6.162 -5.686 1.00 94.75 90 LYS A N 1
ATOM 694 C CA . LYS A 1 90 ? -7.803 -6.878 -4.442 1.00 94.75 90 LYS A CA 1
ATOM 695 C C . LYS A 1 90 ? -8.055 -8.347 -4.792 1.00 94.75 90 LYS A C 1
ATOM 697 O O . LYS A 1 90 ? -9.102 -8.665 -5.350 1.00 94.75 90 LYS A O 1
ATOM 702 N N . ILE A 1 91 ? -7.120 -9.228 -4.448 1.00 93.75 91 ILE A N 1
ATOM 703 C CA . ILE A 1 91 ? -7.220 -10.677 -4.714 1.00 93.75 91 ILE A CA 1
ATOM 704 C C . ILE A 1 91 ? -7.684 -11.484 -3.490 1.00 93.75 91 ILE A C 1
ATOM 706 O O . ILE A 1 91 ? -8.068 -12.640 -3.616 1.00 93.75 91 ILE A O 1
ATOM 710 N N . GLY A 1 92 ? -7.696 -10.857 -2.314 1.00 92.00 92 GLY A N 1
ATOM 711 C CA . GLY A 1 92 ? -8.191 -11.421 -1.062 1.00 92.00 92 GLY A CA 1
ATOM 712 C C . GLY A 1 92 ? -8.501 -10.308 -0.066 1.00 92.00 92 GLY A C 1
ATOM 713 O O . GLY A 1 92 ? -8.255 -9.133 -0.337 1.00 92.00 92 GLY A O 1
ATOM 714 N N . ASP A 1 93 ? -9.053 -10.634 1.103 1.00 91.06 93 ASP A N 1
ATOM 715 C CA . ASP A 1 93 ? -9.487 -9.606 2.066 1.00 91.06 93 ASP A CA 1
ATOM 716 C C . ASP A 1 93 ? -8.374 -8.695 2.570 1.00 91.06 93 ASP A C 1
ATOM 718 O O . ASP A 1 93 ? -8.617 -7.529 2.887 1.00 91.06 93 ASP A O 1
ATOM 722 N N . GLN A 1 94 ? -7.160 -9.224 2.585 1.00 94.69 94 GLN A N 1
ATOM 723 C CA . GLN A 1 94 ? -5.948 -8.550 3.018 1.00 94.69 94 GLN A CA 1
ATOM 724 C C . GLN A 1 94 ? -4.840 -8.683 1.970 1.00 94.69 94 GLN A C 1
ATOM 726 O O . GLN A 1 94 ? -3.672 -8.496 2.281 1.00 94.69 94 GLN A O 1
ATOM 731 N N . GLU A 1 95 ? -5.193 -9.030 0.734 1.00 95.56 95 GLU A N 1
ATOM 732 C CA . GLU A 1 95 ? -4.225 -9.359 -0.305 1.00 95.56 95 GLU A CA 1
ATOM 733 C C . GLU A 1 95 ? -4.448 -8.492 -1.533 1.00 95.56 95 GLU A C 1
ATOM 735 O O . GLU A 1 95 ? -5.564 -8.393 -2.059 1.00 95.56 95 GLU A O 1
ATOM 740 N N . VAL A 1 96 ? -3.363 -7.878 -1.995 1.00 96.06 96 VAL A N 1
ATOM 741 C CA . VAL A 1 96 ? -3.344 -7.041 -3.192 1.00 96.06 96 VAL A CA 1
ATOM 742 C C . VAL A 1 96 ? -2.224 -7.468 -4.130 1.00 96.06 96 VAL A C 1
ATOM 744 O O . VAL A 1 96 ? -1.173 -7.929 -3.691 1.00 96.06 96 VAL A O 1
ATOM 747 N N . ALA A 1 97 ? -2.423 -7.299 -5.430 1.00 96.00 97 ALA A N 1
ATOM 748 C CA . ALA A 1 97 ? -1.399 -7.564 -6.434 1.00 96.00 97 ALA A CA 1
ATOM 749 C C . ALA A 1 97 ? -1.384 -6.451 -7.479 1.00 96.00 97 ALA A C 1
ATOM 751 O O . ALA A 1 97 ? -2.424 -5.884 -7.806 1.00 96.00 97 ALA A O 1
ATOM 752 N N . PHE A 1 98 ? -0.209 -6.142 -8.026 1.00 94.62 98 PHE A N 1
ATOM 753 C CA . PHE A 1 98 ? -0.158 -5.334 -9.243 1.00 94.62 98 PHE A CA 1
ATOM 754 C C . PHE A 1 98 ? -0.791 -6.117 -10.394 1.00 94.62 98 PHE A C 1
ATOM 756 O O . PHE A 1 98 ? -0.631 -7.335 -10.467 1.00 94.62 98 PHE A O 1
ATOM 763 N N . GLU A 1 99 ? -1.442 -5.423 -11.326 1.00 92.75 99 GLU A N 1
ATOM 764 C CA . GLU A 1 99 ? -2.067 -6.032 -12.511 1.00 92.75 99 GLU A CA 1
ATOM 765 C C . GLU A 1 99 ? -1.098 -6.952 -13.281 1.00 92.75 99 GLU A C 1
ATOM 767 O O . GLU A 1 99 ? -1.476 -8.034 -13.722 1.00 92.75 99 GLU A O 1
ATOM 772 N N . CYS A 1 100 ? 0.187 -6.578 -13.358 1.00 93.00 100 CYS A N 1
ATOM 773 C CA . CYS A 1 100 ? 1.235 -7.357 -14.027 1.00 93.00 100 CYS A CA 1
ATOM 774 C C . CYS A 1 100 ? 1.632 -8.658 -13.310 1.00 93.00 100 CYS A C 1
ATOM 776 O O . CYS A 1 100 ? 2.394 -9.440 -13.879 1.00 93.00 100 CYS A O 1
ATOM 778 N N . ARG A 1 101 ? 1.186 -8.868 -12.063 1.00 93.75 101 ARG A N 1
ATOM 779 C CA . A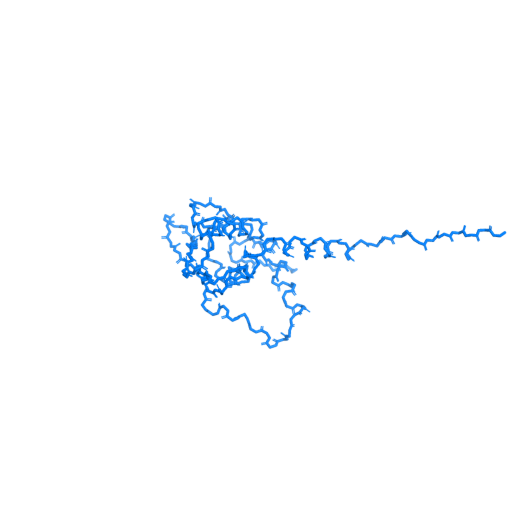RG A 1 101 ? 1.494 -10.038 -11.221 1.00 93.75 101 ARG A CA 1
ATOM 780 C C . ARG A 1 101 ? 2.985 -10.260 -10.930 1.00 93.75 101 ARG A C 1
ATOM 782 O O . ARG A 1 101 ? 3.367 -11.332 -10.464 1.00 93.75 101 ARG A O 1
ATOM 789 N N . ARG A 1 102 ? 3.830 -9.254 -11.179 1.00 93.00 102 ARG A N 1
ATOM 790 C CA . ARG A 1 102 ? 5.280 -9.291 -10.929 1.00 93.00 102 ARG A CA 1
ATOM 791 C C . ARG A 1 102 ? 5.662 -8.549 -9.652 1.00 93.00 102 ARG A C 1
ATOM 793 O O . ARG A 1 102 ? 4.882 -7.777 -9.099 1.00 93.00 102 ARG A O 1
ATOM 800 N N . ASN A 1 103 ? 6.893 -8.784 -9.204 1.00 91.88 103 ASN A N 1
ATOM 801 C CA . ASN A 1 103 ? 7.469 -8.088 -8.062 1.00 91.88 103 ASN A CA 1
ATOM 802 C C . ASN A 1 103 ? 7.721 -6.606 -8.374 1.00 91.88 103 ASN A C 1
ATOM 804 O O . ASN A 1 103 ? 8.468 -6.273 -9.293 1.00 91.88 103 ASN A O 1
ATOM 808 N N . HIS A 1 104 ? 7.126 -5.740 -7.553 1.00 92.19 104 HIS A N 1
ATOM 809 C CA . HIS A 1 104 ? 7.377 -4.306 -7.527 1.00 92.19 104 HIS A CA 1
ATOM 810 C C . HIS A 1 104 ? 7.473 -3.780 -6.084 1.00 92.19 104 HIS A C 1
ATOM 812 O O . HIS A 1 104 ? 6.838 -2.787 -5.724 1.00 92.19 104 HIS A O 1
ATOM 818 N N . ASP A 1 105 ? 8.306 -4.416 -5.257 1.00 91.25 105 ASP A N 1
ATOM 819 C CA . ASP A 1 105 ? 8.528 -4.047 -3.850 1.00 91.25 105 ASP A CA 1
ATOM 820 C C . ASP A 1 105 ? 8.881 -2.558 -3.679 1.00 91.25 105 ASP A C 1
ATOM 822 O O . ASP A 1 105 ? 8.392 -1.894 -2.765 1.00 91.25 105 ASP A O 1
ATOM 826 N N . GLY A 1 106 ? 9.676 -1.999 -4.599 1.00 89.06 106 GLY A N 1
ATOM 827 C CA . GLY A 1 106 ? 10.009 -0.572 -4.610 1.00 89.06 106 GLY A CA 1
ATOM 828 C C . GLY A 1 106 ? 8.786 0.334 -4.789 1.00 89.06 106 GLY A C 1
ATOM 829 O O . GLY A 1 106 ? 8.635 1.308 -4.054 1.00 89.06 106 GLY A O 1
ATOM 830 N N . LEU A 1 107 ? 7.875 -0.008 -5.708 1.00 89.94 107 LEU A N 1
ATOM 831 C CA . LEU A 1 107 ? 6.623 0.737 -5.889 1.00 89.94 107 LEU A CA 1
ATOM 832 C C . LEU A 1 107 ? 5.710 0.584 -4.676 1.00 89.94 107 LEU A C 1
ATOM 834 O O . LEU A 1 107 ? 5.109 1.563 -4.236 1.00 89.94 107 LEU A O 1
ATOM 838 N N . LEU A 1 108 ? 5.637 -0.614 -4.095 1.00 91.44 108 LEU A N 1
ATOM 839 C CA . LEU A 1 108 ? 4.824 -0.849 -2.906 1.00 91.44 108 LEU A CA 1
ATOM 840 C C . LEU A 1 108 ? 5.271 0.030 -1.728 1.00 91.44 108 LEU A C 1
ATOM 842 O O . LEU A 1 108 ? 4.432 0.638 -1.065 1.00 91.44 108 LEU A O 1
ATOM 846 N N . ARG A 1 109 ? 6.586 0.166 -1.507 1.00 89.69 109 ARG A N 1
ATOM 847 C CA . ARG A 1 109 ? 7.157 1.047 -0.470 1.00 89.69 109 ARG A CA 1
ATOM 848 C C . ARG A 1 109 ? 6.754 2.507 -0.659 1.00 89.69 109 ARG A C 1
ATOM 850 O O . ARG A 1 109 ? 6.455 3.189 0.317 1.00 89.69 109 ARG A O 1
ATOM 857 N N . ILE A 1 110 ? 6.705 2.971 -1.905 1.00 88.62 110 ILE A N 1
ATOM 858 C CA . ILE A 1 110 ? 6.276 4.334 -2.243 1.00 88.62 110 ILE A CA 1
ATOM 859 C C . ILE A 1 110 ? 4.778 4.513 -1.990 1.00 88.62 110 ILE A C 1
ATOM 861 O O . ILE A 1 110 ? 4.363 5.570 -1.522 1.00 88.62 110 ILE A O 1
ATOM 865 N N . LEU A 1 111 ? 3.966 3.491 -2.272 1.00 90.25 111 LEU A N 1
ATOM 866 C CA . LEU A 1 111 ? 2.509 3.520 -2.108 1.00 90.25 111 LEU A CA 1
ATOM 867 C C . LEU A 1 111 ? 2.056 3.396 -0.649 1.00 90.25 111 LEU A C 1
ATOM 869 O O . LEU A 1 111 ? 1.004 3.929 -0.284 1.00 90.25 111 LEU A O 1
ATOM 873 N N . LEU A 1 112 ? 2.836 2.717 0.194 1.00 89.88 112 LEU A N 1
ATOM 874 C CA . LEU A 1 112 ? 2.482 2.399 1.577 1.00 89.88 112 LEU A CA 1
ATOM 875 C C . LEU A 1 112 ? 2.054 3.645 2.396 1.00 89.88 112 LEU A C 1
ATOM 877 O O . LEU A 1 112 ? 0.970 3.607 2.988 1.00 89.88 112 LEU A O 1
ATOM 881 N N . PRO A 1 113 ? 2.766 4.794 2.370 1.00 88.38 113 PRO A N 1
ATOM 882 C CA . PRO A 1 113 ? 2.340 6.013 3.064 1.00 88.38 113 PRO A CA 1
ATOM 883 C C . PRO A 1 113 ? 1.025 6.620 2.562 1.00 88.38 113 PRO A C 1
ATOM 885 O O . PRO A 1 113 ? 0.347 7.296 3.341 1.00 88.38 113 PRO A O 1
ATOM 888 N N . TYR A 1 114 ? 0.669 6.401 1.293 1.00 88.44 114 TYR A N 1
ATOM 889 C CA . TYR A 1 114 ? -0.547 6.932 0.671 1.00 88.44 114 TYR A CA 1
ATOM 890 C C . TYR A 1 114 ? -1.759 6.030 0.926 1.00 88.44 114 TYR A C 1
ATOM 892 O O . TYR A 1 114 ? -2.857 6.530 1.179 1.00 88.44 114 TYR A O 1
ATOM 900 N N . SER A 1 115 ? -1.556 4.709 0.955 1.00 87.94 115 SER A N 1
ATOM 901 C CA . SER A 1 115 ? -2.618 3.717 1.193 1.00 87.94 115 SER A CA 1
ATOM 902 C C . SER A 1 115 ? -3.387 3.959 2.503 1.00 87.94 115 SER A C 1
ATOM 904 O O . SER A 1 115 ? -4.608 3.809 2.561 1.00 87.94 115 SER A O 1
ATOM 906 N N . ARG A 1 116 ? -2.696 4.428 3.551 1.00 88.62 116 ARG A N 1
ATOM 907 C CA . ARG A 1 116 ? -3.289 4.689 4.869 1.00 88.62 116 ARG A CA 1
ATOM 908 C C . ARG A 1 116 ? -4.194 5.918 4.912 1.00 88.62 116 ARG A C 1
ATOM 910 O O . ARG A 1 116 ? -5.087 5.959 5.753 1.00 88.62 116 ARG A O 1
ATOM 917 N N . ASN A 1 117 ? -4.046 6.917 4.042 1.00 84.94 117 ASN A N 1
ATOM 918 C CA . ASN A 1 117 ? -4.796 8.173 4.180 1.00 84.94 117 ASN A CA 1
ATOM 919 C C . ASN A 1 117 ? -5.487 8.623 2.889 1.00 84.94 117 ASN A C 1
ATOM 921 O O . ASN A 1 117 ? -5.221 9.702 2.366 1.00 84.94 117 ASN A O 1
ATOM 925 N N . VAL A 1 118 ? -6.433 7.802 2.429 1.00 77.62 118 VAL A N 1
ATOM 926 C CA . VAL A 1 118 ? -7.187 7.994 1.180 1.00 77.62 118 VAL A CA 1
ATOM 927 C C . VAL A 1 118 ? -7.736 9.411 1.006 1.00 77.62 118 VAL A C 1
ATOM 929 O O . VAL A 1 118 ? -7.600 9.967 -0.078 1.00 77.62 118 VAL A O 1
ATOM 932 N N . SER A 1 119 ? -8.297 10.007 2.062 1.00 73.50 119 SER A N 1
ATOM 933 C CA . SER A 1 119 ? -8.866 11.359 2.024 1.00 73.50 119 SER A CA 1
ATOM 934 C C . SER A 1 119 ? -7.817 12.433 1.726 1.00 73.50 119 SER A C 1
ATOM 936 O O . SER A 1 119 ? -8.040 13.307 0.898 1.00 73.50 119 SER A O 1
ATOM 938 N N . SER A 1 120 ? -6.648 12.363 2.370 1.00 75.19 120 SER A N 1
ATOM 939 C CA . SER A 1 120 ? -5.584 13.347 2.135 1.00 75.19 120 SER A CA 1
ATOM 940 C C . SER A 1 120 ? -4.931 13.168 0.765 1.00 75.19 120 SER A C 1
ATOM 942 O O . SER A 1 120 ? -4.533 14.153 0.148 1.00 75.19 120 SER A O 1
ATOM 944 N N . VAL A 1 121 ? -4.856 11.929 0.268 1.00 77.44 121 VAL A N 1
ATOM 945 C CA . VAL A 1 121 ? -4.378 11.640 -1.092 1.00 77.44 121 VAL A CA 1
ATOM 946 C C . VAL A 1 121 ? -5.311 12.243 -2.138 1.00 77.44 121 VAL A C 1
ATOM 948 O O . VAL A 1 121 ? -4.846 12.867 -3.086 1.00 77.44 121 VAL A O 1
ATOM 951 N N . GLU A 1 122 ? -6.621 12.118 -1.941 1.00 77.50 122 GLU A N 1
ATOM 952 C CA . GLU A 1 122 ? -7.640 12.729 -2.799 1.00 77.50 122 GLU A CA 1
ATOM 953 C C . GLU A 1 122 ? -7.482 14.248 -2.891 1.00 77.50 122 GLU A C 1
ATOM 955 O O . GLU A 1 122 ? -7.416 14.790 -3.994 1.00 77.50 122 GLU A O 1
ATOM 960 N N . THR A 1 123 ? -7.353 14.929 -1.749 1.00 78.81 123 THR A N 1
ATOM 961 C CA . THR A 1 123 ? -7.138 16.382 -1.709 1.00 78.81 123 THR A CA 1
ATOM 962 C C . THR A 1 123 ? -5.849 16.783 -2.426 1.00 78.81 123 THR A C 1
ATOM 964 O O . THR A 1 123 ? -5.845 17.744 -3.193 1.00 78.81 123 THR A O 1
ATOM 967 N N . MET A 1 124 ? -4.760 16.031 -2.227 1.00 78.00 124 MET A N 1
ATOM 968 C CA . MET A 1 124 ? -3.484 16.276 -2.905 1.00 78.00 124 MET A CA 1
ATOM 969 C C . MET A 1 124 ? -3.618 16.144 -4.428 1.00 78.00 124 MET A C 1
ATOM 971 O O . MET A 1 124 ? -3.197 17.041 -5.156 1.00 78.00 124 MET A O 1
ATOM 975 N N . MET A 1 125 ? -4.256 15.073 -4.910 1.00 76.88 125 MET A N 1
ATOM 976 C CA . MET A 1 125 ? -4.464 14.843 -6.344 1.00 76.88 125 MET A CA 1
ATOM 977 C C . MET A 1 125 ? -5.384 15.897 -6.975 1.00 76.88 125 MET A C 1
ATOM 979 O O . MET A 1 125 ? -5.135 16.337 -8.096 1.00 76.88 125 MET A O 1
ATOM 983 N N . GLN A 1 126 ? -6.428 16.335 -6.264 1.00 80.25 126 GLN A N 1
ATOM 984 C CA . GLN A 1 126 ? -7.286 17.435 -6.715 1.00 80.25 126 GLN A CA 1
ATOM 985 C C . GLN A 1 126 ? -6.496 18.746 -6.817 1.00 80.25 126 GLN A C 1
ATOM 987 O O . GLN A 1 126 ? -6.596 19.440 -7.827 1.00 80.25 126 GLN A O 1
ATOM 992 N N . ALA A 1 127 ? -5.661 19.065 -5.824 1.00 79.88 127 ALA A N 1
ATOM 993 C CA . ALA A 1 127 ? -4.817 20.259 -5.843 1.00 79.88 127 ALA A CA 1
ATOM 994 C C . ALA A 1 127 ? -3.769 20.240 -6.971 1.00 79.88 127 ALA A C 1
ATOM 996 O O . ALA A 1 127 ? -3.500 21.278 -7.577 1.00 79.88 127 ALA A O 1
ATOM 997 N N . GLU A 1 128 ? -3.181 19.080 -7.279 1.00 74.81 128 GLU A N 1
ATOM 998 C CA . GLU A 1 128 ? -2.304 18.909 -8.447 1.00 74.81 128 GLU A CA 1
ATOM 999 C C . GLU A 1 128 ? -3.069 19.087 -9.766 1.00 74.81 128 GLU A C 1
ATOM 1001 O O . GLU A 1 128 ? -2.598 19.798 -10.653 1.00 74.81 128 GLU A O 1
ATOM 1006 N N . SER A 1 129 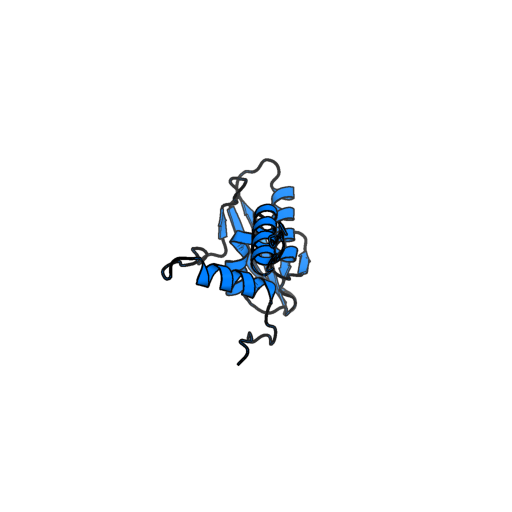? -4.275 18.518 -9.882 1.00 75.44 129 SER A N 1
ATOM 1007 C CA . SER A 1 129 ? -5.118 18.681 -11.073 1.00 75.44 129 SER A CA 1
ATOM 1008 C C . SER A 1 129 ? -5.543 20.135 -11.297 1.00 75.44 129 SER A C 1
ATOM 1010 O O . SER A 1 129 ? -5.636 20.563 -12.445 1.00 75.44 129 SER A O 1
ATOM 1012 N N . MET A 1 130 ? -5.788 20.897 -10.225 1.00 76.12 130 MET A N 1
ATOM 1013 C CA . MET A 1 130 ? -6.113 22.326 -10.308 1.00 76.12 130 MET A CA 1
ATOM 1014 C C . MET A 1 130 ? -4.898 23.175 -10.702 1.00 76.12 130 MET A C 1
ATOM 1016 O O . MET A 1 130 ? -5.047 24.116 -11.471 1.00 76.12 130 MET A O 1
ATOM 1020 N N . ARG A 1 131 ? -3.683 22.829 -10.250 1.00 69.56 131 ARG A N 1
ATOM 1021 C CA . ARG A 1 131 ? -2.446 23.544 -10.633 1.00 69.56 131 ARG A CA 1
ATOM 1022 C C . ARG A 1 131 ? -2.127 23.465 -12.130 1.00 69.56 131 ARG A C 1
ATOM 1024 O O . ARG A 1 131 ? -1.483 24.367 -12.651 1.00 69.56 131 ARG A O 1
ATOM 1031 N N . GLY A 1 132 ? -2.568 22.407 -12.812 1.00 62.78 132 GLY A N 1
ATOM 1032 C CA . GLY A 1 132 ? -2.432 22.257 -14.265 1.00 62.78 132 GLY A CA 1
ATOM 1033 C C . GLY A 1 132 ? -3.495 22.998 -15.087 1.00 62.78 132 GLY A C 1
ATOM 1034 O O . GLY A 1 132 ? -3.409 22.999 -16.314 1.00 62.78 132 GLY A O 1
ATOM 1035 N N . GLN A 1 133 ? -4.496 23.609 -14.446 1.00 63.78 133 GLN A N 1
ATOM 1036 C CA . GLN A 1 133 ? -5.531 24.395 -15.114 1.00 63.78 133 GLN A CA 1
ATOM 1037 C C . GLN A 1 133 ? -5.209 25.889 -14.998 1.00 63.78 133 GLN A C 1
ATOM 1039 O O . GLN A 1 133 ? -5.262 26.474 -13.921 1.00 63.78 133 GLN A O 1
ATOM 1044 N N . MET A 1 134 ? -4.911 26.526 -16.132 1.00 57.44 134 MET A N 1
ATOM 1045 C CA . MET A 1 134 ? -4.879 27.987 -16.231 1.00 57.44 134 MET A CA 1
ATOM 1046 C C . MET A 1 134 ? -6.322 28.501 -16.168 1.00 57.44 134 MET A C 1
ATOM 1048 O O . MET A 1 134 ? -7.017 28.527 -17.182 1.00 57.44 134 MET A O 1
ATOM 1052 N N . THR A 1 135 ? -6.816 28.885 -14.990 1.00 59.75 135 THR A N 1
ATOM 1053 C CA . THR A 1 135 ? -8.123 29.548 -14.889 1.00 59.75 135 THR A CA 1
ATOM 1054 C C . THR A 1 135 ? -7.991 30.981 -15.409 1.00 59.75 135 THR A C 1
ATOM 1056 O O . THR A 1 135 ? -7.487 31.854 -14.708 1.00 59.75 135 THR A O 1
ATOM 1059 N N . THR A 1 136 ? -8.446 31.251 -16.634 1.00 58.59 136 THR A N 1
ATOM 1060 C CA . THR A 1 136 ? -8.449 32.592 -17.259 1.00 58.59 136 THR A CA 1
ATOM 1061 C C . THR A 1 136 ? -9.559 33.513 -16.733 1.00 58.59 136 THR A C 1
ATOM 1063 O O . THR A 1 136 ? -9.980 34.447 -17.412 1.00 58.59 136 THR A O 1
ATOM 1066 N N . SER A 1 137 ? -10.067 33.276 -15.525 1.00 57.19 137 SER A N 1
ATOM 1067 C CA . SER A 1 137 ? -11.252 33.958 -14.995 1.00 57.19 137 SER A CA 1
ATOM 1068 C C . SER A 1 137 ? -10.923 35.219 -14.192 1.00 57.19 137 SER A C 1
ATOM 1070 O O . SER A 1 137 ? -11.541 35.444 -13.162 1.00 57.19 137 SER A O 1
ATOM 1072 N N . THR A 1 138 ? -9.996 36.062 -14.667 1.00 52.88 138 THR A N 1
ATOM 1073 C CA . THR A 1 138 ? -9.881 37.453 -14.181 1.00 52.88 138 THR A CA 1
ATOM 1074 C C . THR A 1 138 ? -9.325 38.397 -15.253 1.00 52.88 138 THR A C 1
ATOM 1076 O O . THR A 1 138 ? -8.329 39.081 -15.047 1.00 52.88 138 THR A O 1
ATOM 1079 N N . LEU A 1 139 ? -9.967 38.469 -16.419 1.00 51.16 139 LEU A N 1
ATOM 1080 C CA . LEU A 1 139 ? -9.874 39.659 -17.275 1.00 51.16 139 LEU A CA 1
ATOM 1081 C C . LEU A 1 139 ? -11.260 40.298 -17.341 1.00 51.16 139 LEU A C 1
ATOM 1083 O O . LEU A 1 139 ? -11.998 40.167 -18.313 1.00 51.16 139 LEU A O 1
ATOM 1087 N N . GLY A 1 140 ? -11.633 40.944 -16.235 1.00 51.12 140 GLY A N 1
ATOM 1088 C CA . GLY A 1 140 ? -12.740 41.888 -16.207 1.00 51.12 140 GLY A CA 1
ATOM 1089 C C . GLY A 1 140 ? -12.326 43.140 -16.971 1.00 51.12 140 GLY A C 1
ATOM 1090 O O . GLY A 1 140 ? -11.610 43.984 -16.440 1.00 51.12 140 GLY A O 1
ATOM 1091 N N . PHE A 1 141 ? -12.747 43.243 -18.228 1.00 56.69 141 PHE A N 1
ATOM 1092 C CA . PHE A 1 141 ? -12.688 44.490 -18.979 1.00 56.69 141 PHE A CA 1
ATOM 1093 C C . PHE A 1 141 ? -13.730 45.453 -18.401 1.00 56.69 141 PHE A C 1
ATOM 1095 O O . PHE A 1 141 ? -14.895 45.421 -18.790 1.00 56.69 141 PHE A O 1
ATOM 1102 N N . SER A 1 142 ? -13.316 46.318 -17.479 1.00 51.00 142 SER A N 1
ATOM 1103 C CA . SER A 1 142 ? -14.040 47.562 -17.222 1.00 51.00 142 SER A CA 1
ATOM 1104 C C . SER A 1 142 ? -13.731 48.513 -18.376 1.00 51.00 142 SER A C 1
ATOM 1106 O O . SER A 1 142 ? -12.704 49.186 -18.368 1.00 51.00 142 SER A O 1
ATOM 1108 N N . GLN A 1 143 ? -14.582 48.516 -19.404 1.00 48.56 143 GLN A N 1
ATOM 1109 C CA . GLN A 1 143 ? -14.616 49.610 -20.373 1.00 48.56 143 GLN A CA 1
ATOM 1110 C C . GLN A 1 143 ? -15.256 50.820 -19.682 1.00 48.56 143 GLN A C 1
ATOM 1112 O O . GLN A 1 143 ? -16.416 50.753 -19.275 1.00 48.56 143 GLN A O 1
ATOM 1117 N N . THR A 1 144 ? -14.462 51.872 -19.492 1.00 49.47 144 THR A N 1
ATOM 1118 C CA . THR A 1 144 ? -14.921 53.247 -19.241 1.00 49.47 144 THR A CA 1
ATOM 1119 C C . THR A 1 144 ? -15.411 53.887 -20.524 1.00 49.47 144 THR A C 1
ATOM 1121 O O . THR A 1 144 ? -14.722 53.674 -21.548 1.00 49.47 144 THR A O 1
#

pLDDT: mean 83.41, std 12.68, range [48.56, 96.06]

Radius of gyration: 18.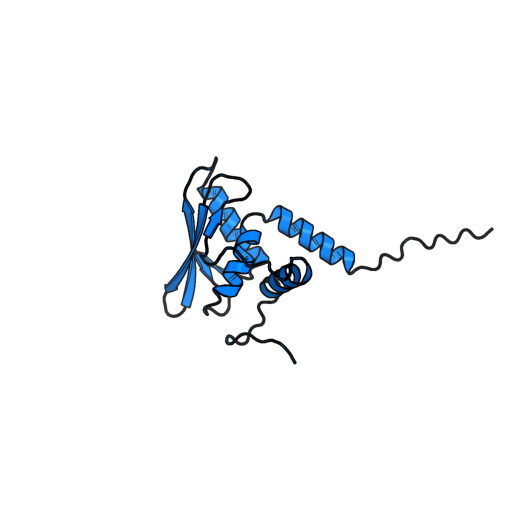43 Å; chains: 1; bounding box: 34×73×43 Å

Secondary structure (DSSP, 8-state):
-----TTS---HHHHHHHHHHHHHS-TT---STTSSEEE-SSSS-EEEEEEEEETTEEEEEEEEES--SSHHHHHHHHHHHHHHHH-EEEEETTEEEETT-S--HHHHHHHHHHHT-HHHHHHHHHHHHHHT------------